Protein AF-A0A087N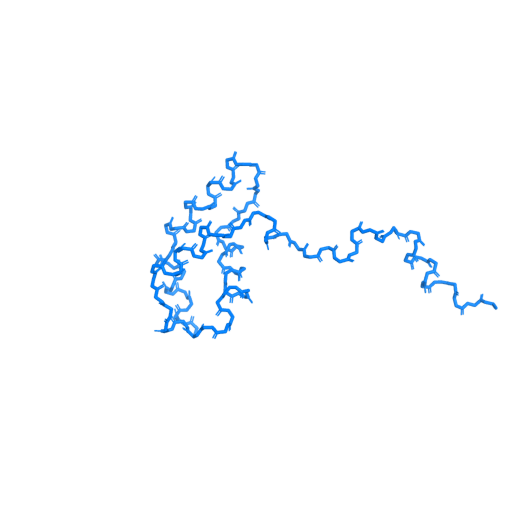4M7-F1 (afdb_monomer_lite)

Sequence (91 aa):
MYLKQQLYYHVFPALQARAADLQTMGHKVTTAQLFEYCVESRWRNHPFDQLQMHQVVASIFATTAEDLQPVTIFSDVNEEEIRTLLYDDKT

pLDDT: mean 83.17, std 13.38, range [43.22, 97.0]

Foldseek 3Di:
DVLLVVLLVVCVVLLVVLCVVLVVVVANDDSVLLSVLCCVPVCVPPDSVRDDVVNSSVSSNVDDSVSSDDPPVCPVPDPVNVCCVVPVPDD

Structure (mmCIF, N/CA/C/O backbone):
data_AF-A0A087N4M7-F1
#
_entry.id   AF-A0A087N4M7-F1
#
loop_
_atom_site.group_PDB
_atom_site.id
_atom_site.type_symbol
_atom_site.label_atom_id
_atom_site.label_alt_id
_atom_site.label_comp_id
_atom_site.label_asym_id
_atom_site.label_entity_id
_atom_site.label_seq_id
_atom_site.pdbx_PDB_ins_code
_atom_site.Cartn_x
_atom_site.Cartn_y
_atom_site.Cartn_z
_atom_site.occupancy
_atom_site.B_iso_or_equiv
_atom_site.auth_seq_id
_atom_site.auth_comp_id
_atom_site.auth_asym_id
_atom_site.auth_atom_id
_atom_site.pdbx_PDB_model_num
ATOM 1 N N . MET A 1 1 ? 2.546 6.418 16.156 1.00 54.16 1 MET A N 1
ATOM 2 C CA . MET A 1 1 ? 2.954 7.055 14.879 1.00 54.16 1 MET A CA 1
ATOM 3 C C . MET A 1 1 ? 4.175 6.372 14.248 1.00 54.16 1 MET A C 1
ATOM 5 O O . MET A 1 1 ? 4.124 6.077 13.064 1.00 54.16 1 MET A O 1
ATOM 9 N N . TYR A 1 2 ? 5.212 6.032 15.030 1.00 66.00 2 TYR A N 1
ATOM 10 C CA . TYR A 1 2 ? 6.455 5.398 14.544 1.00 66.00 2 TYR A CA 1
ATOM 11 C C . TYR A 1 2 ? 6.263 4.026 13.860 1.00 66.00 2 TYR A C 1
ATOM 13 O O . TYR A 1 2 ? 6.894 3.741 12.848 1.0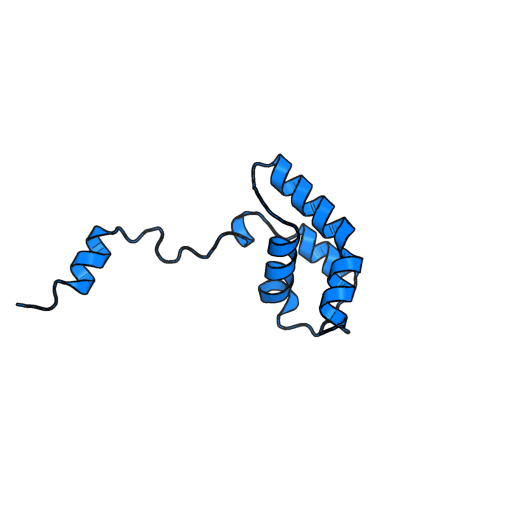0 66.00 2 TYR A O 1
ATOM 21 N N . LEU A 1 3 ? 5.333 3.204 14.360 1.00 80.56 3 LEU A N 1
ATOM 22 C CA . LEU A 1 3 ? 5.135 1.827 13.887 1.00 80.56 3 LEU A CA 1
ATOM 23 C C . LEU A 1 3 ? 4.658 1.741 12.422 1.00 80.56 3 LEU A C 1
ATOM 25 O O . LEU A 1 3 ? 5.136 0.901 11.669 1.00 80.56 3 LEU A O 1
ATOM 29 N N . LYS A 1 4 ? 3.778 2.656 11.982 1.00 84.12 4 LYS A N 1
ATOM 30 C CA . LYS A 1 4 ? 3.297 2.718 10.585 1.00 84.12 4 LYS A CA 1
ATOM 31 C C . LYS A 1 4 ? 4.433 3.071 9.619 1.00 84.12 4 LYS A C 1
ATOM 33 O O . LYS A 1 4 ? 4.530 2.483 8.549 1.00 84.12 4 LYS A O 1
ATOM 38 N N . GLN A 1 5 ? 5.302 4.005 10.009 1.00 87.06 5 GLN A N 1
ATOM 39 C CA . GLN A 1 5 ? 6.473 4.380 9.211 1.00 87.06 5 GLN A CA 1
ATOM 40 C C . GLN A 1 5 ? 7.489 3.238 9.141 1.00 87.06 5 GLN A C 1
ATOM 42 O O . GLN A 1 5 ? 7.985 2.934 8.062 1.00 87.06 5 GLN A O 1
ATOM 47 N N . GLN A 1 6 ? 7.757 2.564 10.262 1.00 89.50 6 GLN A N 1
ATOM 48 C CA . GLN A 1 6 ? 8.638 1.394 10.282 1.00 89.50 6 GLN A CA 1
ATOM 49 C C . GLN A 1 6 ? 8.111 0.270 9.391 1.00 89.50 6 GLN A C 1
ATOM 51 O O . GLN A 1 6 ? 8.875 -0.281 8.601 1.00 89.50 6 GLN A O 1
ATOM 56 N N . LEU A 1 7 ? 6.809 -0.022 9.467 1.00 89.75 7 LEU A N 1
ATOM 57 C CA . LEU A 1 7 ? 6.179 -1.006 8.597 1.00 89.75 7 LEU A CA 1
ATOM 58 C C . LEU A 1 7 ? 6.325 -0.607 7.127 1.00 89.75 7 LEU A C 1
ATOM 60 O O . LEU A 1 7 ? 6.775 -1.429 6.338 1.00 89.75 7 LEU A O 1
ATOM 64 N N . TYR A 1 8 ? 6.030 0.652 6.779 1.00 92.50 8 TYR A N 1
ATOM 65 C CA . TYR A 1 8 ? 6.176 1.166 5.414 1.00 92.50 8 TYR A CA 1
ATOM 66 C C . TYR A 1 8 ? 7.575 0.916 4.849 1.00 92.50 8 TYR A C 1
ATOM 68 O O . TYR A 1 8 ? 7.697 0.365 3.760 1.00 92.50 8 TYR A O 1
ATOM 76 N N . TYR A 1 9 ? 8.628 1.263 5.595 1.00 93.56 9 TYR A N 1
ATOM 77 C CA . TYR A 1 9 ? 10.005 1.026 5.154 1.00 93.56 9 TYR A CA 1
ATOM 78 C C . TYR A 1 9 ? 10.340 -0.460 5.048 1.00 93.56 9 TYR A C 1
ATOM 80 O O . TYR A 1 9 ? 11.052 -0.862 4.131 1.00 93.56 9 TYR A O 1
ATOM 88 N N . HIS A 1 10 ? 9.814 -1.282 5.954 1.00 92.50 10 HIS A N 1
ATOM 89 C CA . HIS A 1 10 ? 10.065 -2.717 5.945 1.00 92.50 10 HIS A CA 1
ATOM 90 C C . HIS A 1 10 ? 9.415 -3.415 4.742 1.00 92.50 10 HIS A C 1
ATOM 92 O O . HIS A 1 10 ? 10.024 -4.293 4.135 1.00 92.50 10 HIS A O 1
ATOM 98 N N . VAL A 1 11 ? 8.205 -2.998 4.356 1.00 94.25 11 VAL A N 1
ATOM 99 C CA . VAL A 1 11 ? 7.485 -3.556 3.197 1.00 94.25 11 VAL A CA 1
ATOM 100 C C . VAL A 1 11 ? 7.715 -2.783 1.904 1.00 94.25 11 VAL A C 1
ATOM 102 O O . VAL A 1 11 ? 7.158 -3.145 0.868 1.00 94.25 11 VAL A O 1
ATOM 105 N N . PHE A 1 12 ? 8.544 -1.740 1.934 1.00 95.69 12 PHE A N 1
ATOM 106 C CA . PHE A 1 12 ? 8.826 -0.898 0.777 1.00 95.69 12 PHE A CA 1
ATOM 107 C C . PHE A 1 12 ? 9.250 -1.694 -0.469 1.00 95.69 12 PHE A C 1
ATOM 109 O O . PHE A 1 12 ? 8.701 -1.416 -1.536 1.00 95.69 12 PHE A O 1
ATOM 116 N N . PRO A 1 13 ? 10.104 -2.737 -0.375 1.00 96.06 13 PRO A N 1
ATOM 117 C CA . PRO A 1 13 ? 10.440 -3.559 -1.537 1.00 96.06 13 PRO A CA 1
ATOM 118 C C . PRO A 1 13 ? 9.223 -4.269 -2.152 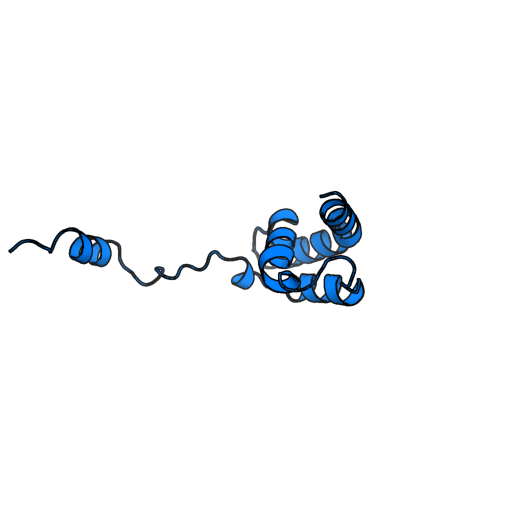1.00 96.06 13 PRO A C 1
ATOM 120 O O . PRO A 1 13 ? 9.092 -4.325 -3.372 1.00 96.06 13 PRO A O 1
ATOM 123 N N . ALA A 1 14 ? 8.301 -4.769 -1.321 1.00 95.69 14 ALA A N 1
ATOM 124 C CA . ALA A 1 14 ? 7.074 -5.415 -1.789 1.00 95.69 14 ALA A CA 1
ATOM 125 C C . ALA A 1 14 ? 6.114 -4.405 -2.438 1.00 95.69 14 ALA A C 1
ATOM 127 O O . ALA A 1 14 ? 5.526 -4.692 -3.479 1.00 95.69 14 ALA A O 1
ATOM 128 N N . LEU A 1 15 ? 6.000 -3.203 -1.862 1.00 96.19 15 LEU A N 1
ATOM 129 C CA . LEU A 1 15 ? 5.212 -2.110 -2.436 1.00 96.19 15 LEU A CA 1
ATOM 130 C C . LEU A 1 15 ? 5.764 -1.675 -3.798 1.00 96.19 15 LEU A C 1
ATOM 132 O O . LEU A 1 15 ? 4.986 -1.465 -4.724 1.00 96.19 15 LEU A O 1
ATOM 136 N N . GLN A 1 16 ? 7.087 -1.552 -3.933 1.00 97.00 16 GLN A N 1
ATOM 137 C CA . GLN A 1 16 ? 7.729 -1.203 -5.202 1.00 97.00 16 GLN A CA 1
ATOM 138 C C . GLN A 1 16 ? 7.505 -2.273 -6.267 1.00 97.00 16 GLN A C 1
ATOM 140 O O . GLN A 1 16 ? 7.133 -1.926 -7.385 1.00 97.00 16 GLN A O 1
ATOM 145 N N . ALA A 1 17 ? 7.686 -3.550 -5.918 1.00 96.25 17 ALA A N 1
ATOM 146 C CA . ALA A 1 17 ? 7.439 -4.659 -6.834 1.00 96.25 17 ALA A CA 1
ATOM 147 C C . ALA A 1 17 ? 5.986 -4.647 -7.327 1.00 96.25 17 ALA A C 1
ATOM 149 O O . ALA A 1 17 ? 5.742 -4.617 -8.530 1.00 96.25 17 ALA A O 1
ATOM 150 N N . ARG A 1 18 ? 5.018 -4.544 -6.408 1.00 95.81 18 ARG A N 1
ATOM 151 C CA . ARG A 1 18 ? 3.603 -4.518 -6.788 1.00 95.81 18 ARG A CA 1
ATOM 152 C C . ARG A 1 18 ? 3.229 -3.281 -7.604 1.00 95.81 18 ARG A C 1
ATOM 154 O O . ARG A 1 18 ? 2.468 -3.392 -8.560 1.00 95.81 18 ARG A O 1
ATOM 161 N N . ALA A 1 19 ? 3.753 -2.109 -7.252 1.00 95.12 19 ALA A N 1
ATOM 162 C CA . ALA A 1 19 ? 3.518 -0.892 -8.023 1.00 95.12 19 ALA A CA 1
ATOM 163 C C . ALA A 1 19 ? 4.089 -1.009 -9.444 1.00 95.12 19 ALA A C 1
ATOM 165 O O . ALA A 1 19 ? 3.421 -0.609 -10.394 1.00 95.12 19 ALA A O 1
ATOM 166 N N . ALA A 1 20 ? 5.283 -1.589 -9.600 1.00 95.19 20 ALA A N 1
ATOM 167 C CA . ALA A 1 20 ? 5.876 -1.850 -10.906 1.00 95.19 20 ALA A CA 1
ATOM 168 C C . ALA A 1 20 ? 5.014 -2.820 -11.729 1.00 95.19 20 ALA A C 1
ATOM 170 O O . ALA A 1 20 ? 4.718 -2.523 -12.884 1.00 95.19 20 ALA A O 1
ATOM 171 N N . ASP A 1 21 ? 4.526 -3.909 -11.129 1.00 94.75 21 ASP A N 1
ATOM 172 C CA . ASP A 1 21 ? 3.628 -4.856 -11.802 1.00 94.75 21 ASP A CA 1
ATOM 173 C C . ASP A 1 21 ? 2.372 -4.150 -12.334 1.00 94.75 21 ASP A C 1
ATOM 175 O O . ASP A 1 21 ? 2.043 -4.251 -13.515 1.00 94.75 21 ASP A O 1
ATOM 179 N N . LEU A 1 22 ? 1.699 -3.362 -11.491 1.00 93.00 22 LEU A N 1
ATOM 180 C CA . LEU A 1 22 ? 0.503 -2.614 -11.893 1.00 93.00 22 LEU A CA 1
ATOM 181 C C . LEU A 1 22 ? 0.812 -1.577 -12.985 1.00 93.00 22 LEU A C 1
ATOM 183 O O . LEU A 1 22 ? 0.007 -1.388 -13.899 1.00 93.00 22 LEU A O 1
ATOM 187 N N . GLN A 1 23 ? 1.991 -0.953 -12.948 1.00 92.94 23 GLN A N 1
ATOM 188 C CA . GLN A 1 23 ? 2.446 -0.040 -14.001 1.00 92.94 23 GLN A CA 1
ATOM 189 C C . GLN A 1 23 ? 2.672 -0.755 -15.334 1.00 92.94 23 GLN A C 1
ATOM 191 O O . GLN A 1 23 ? 2.300 -0.205 -16.371 1.00 92.94 23 GLN A O 1
ATOM 196 N N . THR A 1 24 ? 3.204 -1.982 -15.334 1.00 93.19 24 THR A N 1
ATOM 197 C CA . THR A 1 24 ? 3.335 -2.777 -16.572 1.00 93.19 24 THR A CA 1
ATOM 198 C C . THR A 1 24 ? 1.985 -3.145 -17.188 1.00 93.19 24 THR A C 1
ATOM 200 O O . THR A 1 24 ? 1.890 -3.297 -18.402 1.00 93.19 24 THR A O 1
ATOM 203 N N . MET A 1 25 ? 0.927 -3.205 -16.374 1.00 91.00 25 MET A N 1
ATOM 204 C CA . MET A 1 25 ? -0.459 -3.405 -16.815 1.00 91.00 25 MET A CA 1
ATOM 205 C C . MET A 1 25 ? -1.145 -2.096 -17.254 1.00 91.00 25 MET A C 1
ATOM 207 O O . MET A 1 25 ? -2.293 -2.116 -17.684 1.00 91.00 25 MET A O 1
ATOM 211 N N . GLY A 1 26 ? -0.452 -0.953 -17.169 1.00 90.19 26 GLY A N 1
ATOM 212 C CA . GLY A 1 26 ? -0.957 0.359 -17.585 1.00 90.19 26 GLY A CA 1
ATOM 213 C C . GLY A 1 26 ? -1.559 1.209 -16.462 1.00 90.19 26 GLY A C 1
ATOM 214 O O . GLY A 1 26 ? -2.050 2.309 -16.728 1.00 90.19 26 GLY A O 1
ATOM 215 N N . HIS A 1 27 ? -1.499 0.765 -15.204 1.00 90.50 27 HIS A N 1
ATOM 216 C CA . HIS A 1 27 ? -2.050 1.506 -14.070 1.00 90.50 27 HIS A CA 1
ATOM 217 C C . HIS A 1 27 ? -0.992 2.385 -13.395 1.00 90.50 27 HIS A C 1
ATOM 219 O O . HIS A 1 27 ? 0.041 1.916 -12.918 1.00 90.50 27 HIS A O 1
ATOM 225 N N . LYS A 1 28 ? -1.266 3.688 -13.291 1.00 88.75 28 LYS A N 1
ATOM 226 C CA . LYS A 1 28 ? -0.392 4.635 -12.583 1.00 88.75 28 LYS A CA 1
ATOM 227 C C . LYS A 1 28 ? -0.666 4.592 -11.082 1.00 88.75 28 LYS A C 1
ATOM 229 O O . LYS A 1 28 ? -1.420 5.409 -10.564 1.00 88.75 28 LYS A O 1
ATOM 234 N N . VAL A 1 29 ? -0.041 3.638 -10.402 1.00 89.81 29 VAL A N 1
ATOM 235 C CA . VAL A 1 29 ? -0.147 3.462 -8.949 1.00 89.81 29 VAL A CA 1
ATOM 236 C C . VAL A 1 29 ? 1.176 3.814 -8.274 1.00 89.81 29 VAL A C 1
ATOM 238 O O . VAL A 1 29 ? 2.250 3.405 -8.725 1.00 89.81 29 VAL A O 1
ATOM 241 N N . THR A 1 30 ? 1.097 4.569 -7.179 1.00 92.56 30 THR A N 1
ATOM 242 C CA . THR A 1 30 ? 2.243 4.878 -6.313 1.00 92.56 30 THR A CA 1
ATOM 243 C C . THR A 1 30 ? 2.307 3.929 -5.116 1.00 92.56 30 THR A C 1
ATOM 245 O O . THR A 1 30 ? 1.288 3.424 -4.644 1.00 92.56 30 THR A O 1
ATOM 248 N N . THR A 1 31 ? 3.504 3.722 -4.562 1.00 94.38 31 THR A N 1
ATOM 249 C CA . THR A 1 31 ? 3.685 2.914 -3.341 1.00 94.38 31 THR A CA 1
ATOM 250 C C . THR A 1 31 ? 2.920 3.484 -2.146 1.00 94.38 31 THR A C 1
ATOM 252 O O . THR A 1 31 ? 2.457 2.724 -1.299 1.00 94.38 31 THR A O 1
ATOM 255 N N . ALA A 1 32 ? 2.767 4.812 -2.086 1.00 91.62 32 ALA A N 1
ATOM 256 C CA . ALA A 1 32 ? 2.007 5.497 -1.048 1.00 91.62 32 ALA A CA 1
ATOM 257 C C . ALA A 1 32 ? 0.512 5.156 -1.124 1.00 91.62 32 ALA A C 1
ATOM 259 O O . ALA A 1 32 ? -0.046 4.731 -0.119 1.00 91.62 32 ALA A O 1
ATOM 260 N N . GLN A 1 33 ? -0.096 5.243 -2.314 1.00 90.94 33 GLN A N 1
ATOM 261 C CA . GLN A 1 33 ? -1.504 4.875 -2.530 1.00 90.94 33 GLN A CA 1
ATOM 262 C C . GLN A 1 33 ? -1.772 3.406 -2.187 1.00 90.94 33 GLN A C 1
ATOM 264 O O . GLN A 1 33 ? -2.733 3.098 -1.489 1.00 90.94 33 GLN A O 1
ATOM 269 N N . LEU A 1 34 ? -0.893 2.502 -2.631 1.00 93.06 34 LEU A N 1
ATOM 270 C CA . LEU A 1 34 ? -0.975 1.071 -2.318 1.00 93.06 34 LEU A CA 1
ATOM 271 C C . LEU A 1 34 ? -0.958 0.820 -0.808 1.00 93.06 34 LEU A C 1
ATOM 273 O O . LEU A 1 34 ? -1.782 0.073 -0.281 1.00 93.06 34 LEU A O 1
ATOM 277 N N . PHE A 1 35 ? -0.015 1.449 -0.108 1.00 93.81 35 PHE A N 1
ATOM 278 C CA . PHE A 1 35 ? 0.124 1.282 1.331 1.00 93.81 35 PHE A CA 1
ATOM 279 C C . PHE A 1 35 ? -1.041 1.895 2.105 1.00 93.81 35 PHE A C 1
ATOM 281 O O . PHE A 1 35 ? -1.525 1.290 3.059 1.00 93.81 35 PHE A O 1
ATOM 288 N N . GLU A 1 36 ? -1.494 3.080 1.705 1.00 92.06 36 GLU A N 1
ATOM 289 C CA . GLU A 1 36 ? -2.635 3.759 2.313 1.00 92.06 36 GLU A CA 1
ATOM 290 C C . GLU A 1 36 ? -3.902 2.914 2.188 1.00 92.06 36 GLU A C 1
ATOM 292 O O . GLU A 1 36 ? -4.513 2.601 3.208 1.00 92.06 36 GLU A O 1
ATOM 297 N N . TYR A 1 37 ? -4.197 2.399 0.992 1.00 91.62 37 TYR A N 1
ATOM 298 C CA . TYR A 1 37 ? -5.303 1.466 0.787 1.00 91.62 37 TYR A CA 1
ATOM 299 C C . TYR A 1 37 ? -5.186 0.214 1.667 1.00 91.62 37 TYR A C 1
ATOM 301 O O . TYR A 1 37 ? -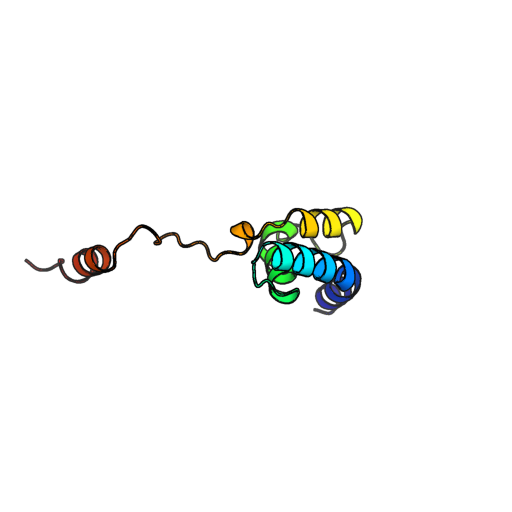6.151 -0.185 2.325 1.00 91.62 37 TYR A O 1
ATOM 309 N N . CYS A 1 38 ? -4.003 -0.408 1.725 1.00 91.31 38 CYS A N 1
ATOM 310 C CA . CYS A 1 38 ? -3.799 -1.591 2.561 1.00 91.31 38 CYS A CA 1
ATOM 311 C C . CYS A 1 38 ? -4.075 -1.286 4.039 1.00 91.31 38 CYS A C 1
ATOM 313 O O . CYS A 1 38 ? -4.731 -2.074 4.714 1.00 91.31 38 CYS A O 1
ATOM 315 N N . VAL A 1 39 ? -3.634 -0.129 4.532 1.00 90.88 39 VAL A N 1
ATOM 316 C CA . VAL A 1 39 ? -3.859 0.307 5.915 1.00 90.88 39 VAL A CA 1
ATOM 317 C C . VAL A 1 39 ? -5.338 0.594 6.192 1.00 90.88 39 VAL A C 1
ATOM 319 O O . VAL A 1 39 ? -5.850 0.190 7.235 1.00 90.88 39 VAL A O 1
ATOM 322 N N . GLU A 1 40 ? -6.022 1.286 5.286 1.00 88.81 40 GLU A N 1
ATOM 323 C CA . GLU A 1 40 ? -7.393 1.771 5.495 1.00 88.81 40 GLU A CA 1
ATOM 324 C C . GLU A 1 40 ? -8.472 0.720 5.240 1.00 88.81 40 GLU A C 1
ATOM 326 O O . GLU A 1 40 ? -9.546 0.771 5.848 1.00 88.81 40 GLU A O 1
ATOM 331 N N . SER A 1 41 ? -8.187 -0.233 4.355 1.00 86.19 41 SER A N 1
ATOM 332 C CA . SER A 1 41 ? -9.118 -1.276 3.941 1.00 86.19 41 SER A CA 1
ATOM 333 C C . SER A 1 41 ? -8.714 -2.631 4.519 1.00 86.19 41 SER A C 1
ATOM 335 O O . SER A 1 41 ? -9.391 -3.172 5.395 1.00 86.19 41 SER A O 1
ATOM 337 N N . ARG A 1 42 ? -7.566 -3.172 4.095 1.00 86.50 42 ARG A N 1
ATOM 338 C CA . ARG A 1 42 ? -7.173 -4.564 4.382 1.00 86.50 42 ARG A CA 1
ATOM 339 C C . ARG A 1 42 ? -6.727 -4.782 5.831 1.00 86.50 42 ARG A C 1
ATOM 341 O O . ARG A 1 42 ? -6.987 -5.842 6.394 1.00 86.50 42 ARG A O 1
ATOM 348 N N . TRP A 1 43 ? -6.062 -3.805 6.442 1.00 89.75 43 TRP A N 1
ATOM 349 C CA . TRP A 1 43 ? -5.486 -3.912 7.790 1.00 89.75 43 TRP A CA 1
ATOM 350 C C . TRP A 1 43 ? -6.247 -3.103 8.838 1.00 89.75 43 TRP A C 1
ATOM 352 O O . TRP A 1 43 ? -5.829 -3.052 9.989 1.00 89.75 43 TRP A O 1
ATOM 362 N N . ARG A 1 44 ? -7.389 -2.511 8.472 1.00 85.25 44 ARG A N 1
ATOM 363 C CA . ARG A 1 44 ? -8.177 -1.622 9.338 1.00 85.25 44 ARG A CA 1
ATOM 364 C C . ARG A 1 44 ? -8.486 -2.214 10.714 1.00 85.25 44 ARG A C 1
ATOM 366 O O . ARG A 1 44 ? -8.440 -1.508 11.716 1.00 85.25 44 ARG A O 1
ATOM 373 N N . ASN A 1 45 ? -8.808 -3.506 10.745 1.00 85.00 45 ASN A N 1
ATOM 374 C CA . ASN A 1 45 ? -9.220 -4.218 11.956 1.00 85.00 45 ASN A CA 1
ATOM 375 C C . ASN A 1 45 ? -8.068 -4.979 12.630 1.00 85.00 45 ASN A C 1
ATOM 377 O O . ASN A 1 45 ? -8.297 -5.679 13.615 1.00 85.00 45 ASN A O 1
ATOM 381 N N . HIS A 1 46 ? -6.847 -4.868 12.104 1.00 82.38 46 HIS A N 1
ATOM 382 C CA . HIS A 1 46 ? -5.690 -5.593 12.605 1.00 82.38 46 HIS A CA 1
ATOM 383 C C . HIS A 1 46 ? -4.682 -4.616 13.206 1.00 82.38 46 HIS A C 1
ATOM 385 O O . HIS A 1 46 ? -4.173 -3.739 12.504 1.00 82.38 46 HIS A O 1
ATOM 391 N N . PRO A 1 47 ? -4.361 -4.751 14.499 1.00 80.44 47 PRO A N 1
ATOM 392 C CA . PRO A 1 47 ? -3.354 -3.904 15.104 1.00 80.44 47 PRO A CA 1
ATOM 393 C C . PRO A 1 47 ? -1.978 -4.281 14.516 1.00 80.44 47 PRO A C 1
ATOM 395 O O . PRO A 1 47 ? -1.668 -5.454 14.293 1.00 80.44 47 PRO A O 1
ATOM 398 N N . PHE A 1 48 ? -1.175 -3.269 14.171 1.00 78.81 48 PHE A N 1
ATOM 399 C CA . PHE A 1 48 ? 0.053 -3.433 13.375 1.00 78.81 48 PHE A CA 1
ATOM 400 C C . PHE A 1 48 ? 1.108 -4.350 14.017 1.00 78.81 48 PHE A C 1
ATOM 402 O O . PHE A 1 48 ? 1.948 -4.906 13.318 1.00 78.81 48 PHE A O 1
ATOM 409 N N . ASP A 1 49 ? 1.069 -4.499 15.334 1.00 77.44 49 ASP A N 1
ATOM 410 C CA . ASP A 1 49 ? 1.903 -5.375 16.161 1.00 77.44 49 ASP A CA 1
ATOM 411 C C . ASP A 1 49 ? 1.528 -6.862 16.058 1.00 77.44 49 ASP A C 1
ATOM 413 O O . ASP A 1 49 ? 2.347 -7.721 16.379 1.00 77.44 49 ASP A O 1
ATOM 417 N N . GLN A 1 50 ? 0.325 -7.181 15.578 1.00 82.81 50 GLN A N 1
ATOM 418 C CA . GLN A 1 50 ? -0.142 -8.559 15.380 1.00 82.81 50 GLN A CA 1
ATOM 419 C C . GLN A 1 50 ? -0.108 -8.996 13.911 1.00 82.81 50 GLN A C 1
ATOM 421 O O . GLN A 1 50 ? -0.330 -10.170 13.606 1.00 82.81 50 GLN A O 1
ATOM 426 N N . LEU A 1 51 ? 0.182 -8.069 12.994 1.00 84.06 51 LEU A N 1
ATOM 427 C CA . LEU A 1 51 ? 0.298 -8.362 11.573 1.00 84.06 51 LEU A CA 1
ATOM 428 C C . LEU A 1 51 ? 1.547 -9.200 11.297 1.00 84.06 51 LEU A C 1
ATOM 430 O O . LEU A 1 51 ? 2.683 -8.751 11.455 1.00 84.06 51 LEU A O 1
ATOM 434 N N . GLN A 1 52 ? 1.334 -10.423 10.822 1.00 89.44 52 GLN A N 1
ATOM 435 C CA . GLN A 1 52 ? 2.429 -11.277 10.384 1.00 89.44 52 GLN A CA 1
ATOM 436 C C . GLN A 1 52 ? 2.967 -10.784 9.041 1.00 89.44 52 GLN A C 1
ATOM 438 O O . GLN A 1 52 ? 2.207 -10.595 8.092 1.00 89.44 52 GLN A O 1
ATOM 443 N N . MET A 1 53 ? 4.288 -10.634 8.921 1.00 89.94 53 MET A N 1
ATOM 444 C CA . MET A 1 53 ? 4.893 -10.000 7.743 1.00 89.94 53 MET A CA 1
ATOM 445 C C . MET A 1 53 ? 4.546 -10.700 6.421 1.00 89.94 53 MET A C 1
ATOM 447 O O . MET A 1 53 ? 4.301 -10.047 5.411 1.00 89.94 53 MET A O 1
ATOM 451 N N . HIS A 1 54 ? 4.449 -12.031 6.424 1.00 91.12 54 HIS A N 1
ATOM 452 C CA . HIS A 1 54 ? 4.044 -12.785 5.237 1.00 91.12 54 HIS A CA 1
ATOM 453 C C . HIS A 1 54 ? 2.597 -12.476 4.808 1.00 91.12 54 HIS A C 1
ATOM 455 O O . HIS A 1 54 ? 2.321 -12.418 3.614 1.00 91.12 54 HIS A O 1
ATOM 461 N N . GLN A 1 55 ? 1.685 -12.223 5.756 1.00 90.44 55 GLN A N 1
ATOM 462 C CA . GLN A 1 55 ? 0.300 -11.825 5.468 1.00 90.44 55 GLN A CA 1
ATOM 463 C C . GLN A 1 55 ? 0.243 -10.399 4.925 1.00 90.44 55 GLN A C 1
ATOM 465 O O . GLN A 1 55 ? -0.494 -10.128 3.980 1.00 90.44 55 GLN A O 1
ATOM 470 N N . VAL A 1 56 ? 1.060 -9.503 5.483 1.00 92.12 56 VAL A N 1
ATOM 471 C CA . VAL A 1 56 ? 1.203 -8.121 5.009 1.00 92.12 56 VAL A CA 1
ATOM 472 C C . VAL A 1 56 ? 1.663 -8.114 3.552 1.00 92.12 56 VAL A C 1
ATOM 474 O O . VAL A 1 56 ? 0.994 -7.534 2.700 1.00 92.12 56 VAL A O 1
ATOM 477 N N . VAL A 1 57 ? 2.739 -8.835 3.232 1.00 93.44 57 VAL A N 1
ATOM 478 C CA . VAL A 1 57 ? 3.235 -8.956 1.853 1.00 93.44 57 VAL A CA 1
ATOM 479 C C . VAL A 1 57 ? 2.183 -9.595 0.945 1.00 93.44 57 VAL A C 1
ATOM 481 O O . VAL A 1 57 ? 1.881 -9.037 -0.107 1.00 93.44 57 VAL A O 1
ATOM 484 N N . ALA A 1 58 ? 1.557 -10.700 1.358 1.00 93.50 58 ALA A N 1
ATOM 485 C CA . ALA A 1 58 ? 0.503 -11.340 0.571 1.00 93.50 58 ALA A CA 1
ATOM 486 C C . ALA A 1 58 ? -0.663 -10.380 0.270 1.00 93.50 58 ALA A C 1
ATOM 488 O O . ALA A 1 58 ? -1.148 -10.335 -0.857 1.00 93.50 58 ALA A O 1
ATOM 489 N N . SER A 1 59 ? -1.077 -9.566 1.244 1.00 92.88 59 SER A N 1
ATOM 490 C CA . SER A 1 59 ? -2.155 -8.587 1.063 1.00 92.88 59 SER A CA 1
ATOM 491 C C . SER A 1 59 ? -1.790 -7.444 0.108 1.00 92.88 59 SER A C 1
ATOM 493 O O . SER A 1 59 ? -2.644 -7.003 -0.663 1.00 92.88 59 SER A O 1
ATOM 495 N N . ILE A 1 60 ? -0.520 -7.020 0.081 1.00 95.19 60 ILE A N 1
ATOM 496 C CA . ILE A 1 60 ? -0.019 -6.047 -0.902 1.00 95.19 60 ILE A CA 1
ATOM 497 C C . ILE A 1 60 ? -0.169 -6.628 -2.311 1.00 95.19 60 ILE A C 1
ATOM 499 O O . ILE A 1 60 ? -0.747 -5.985 -3.182 1.00 95.19 60 ILE A O 1
ATOM 503 N N . PHE A 1 61 ? 0.277 -7.867 -2.528 1.00 94.94 61 PHE A N 1
ATOM 504 C CA . PHE A 1 61 ? 0.171 -8.523 -3.836 1.00 94.94 61 PHE A CA 1
ATOM 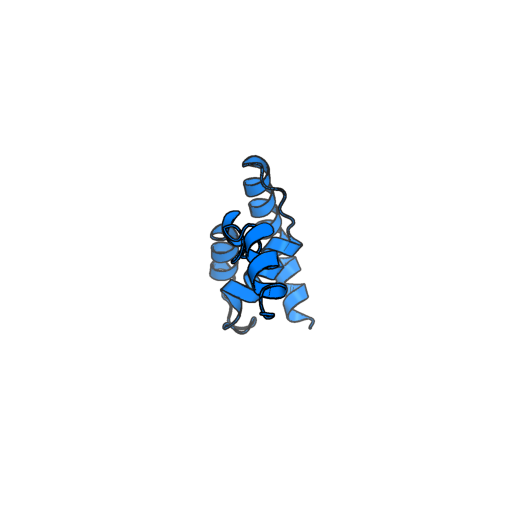505 C C . PHE A 1 61 ? -1.263 -8.899 -4.229 1.00 94.94 61 PHE A C 1
ATOM 507 O O . PHE A 1 61 ? -1.563 -8.977 -5.418 1.00 94.94 61 PHE A O 1
ATOM 514 N N . ALA A 1 62 ? -2.159 -9.078 -3.258 1.00 93.88 62 ALA A N 1
ATOM 515 C CA . ALA A 1 62 ? -3.583 -9.282 -3.509 1.00 93.88 62 ALA A CA 1
ATOM 516 C C . ALA A 1 62 ? -4.315 -7.996 -3.934 1.00 93.88 62 ALA A C 1
ATOM 518 O O . ALA A 1 62 ? -5.405 -8.088 -4.489 1.00 93.88 62 ALA A O 1
ATOM 519 N N . THR A 1 63 ? -3.740 -6.813 -3.684 1.00 92.94 63 THR A N 1
ATOM 520 C CA . THR A 1 63 ? -4.347 -5.530 -4.072 1.00 92.94 63 THR A CA 1
ATOM 521 C C . THR A 1 63 ? -4.308 -5.365 -5.586 1.00 92.94 63 THR A C 1
ATOM 523 O O . THR A 1 63 ? -3.236 -5.426 -6.199 1.00 92.94 63 THR A O 1
ATOM 526 N N . THR A 1 64 ? -5.474 -5.166 -6.186 1.00 91.06 64 THR A N 1
ATOM 527 C CA . THR A 1 64 ? -5.664 -4.965 -7.629 1.00 91.06 64 THR A CA 1
ATOM 528 C C . THR A 1 64 ? -5.708 -3.480 -7.993 1.00 91.06 64 THR A C 1
ATOM 530 O O . THR A 1 64 ? -5.674 -2.614 -7.121 1.00 91.06 64 THR A O 1
ATOM 533 N N . ALA A 1 65 ? -5.739 -3.158 -9.287 1.00 87.81 65 ALA A N 1
ATOM 534 C CA . ALA A 1 65 ? -5.912 -1.772 -9.710 1.00 87.81 65 ALA A CA 1
ATOM 535 C C . ALA A 1 65 ? -7.348 -1.279 -9.482 1.00 87.81 65 ALA A C 1
ATOM 537 O O . ALA A 1 65 ? -7.537 -0.100 -9.180 1.00 87.81 65 ALA A O 1
ATOM 538 N N . GLU A 1 66 ? -8.339 -2.168 -9.593 1.00 86.94 66 GLU A N 1
ATOM 539 C CA . GLU A 1 66 ? -9.743 -1.865 -9.309 1.00 86.94 66 GLU A CA 1
ATOM 540 C C . GLU A 1 66 ? -9.949 -1.491 -7.839 1.00 86.94 66 GLU A C 1
ATOM 542 O O . GLU A 1 66 ? -10.641 -0.522 -7.544 1.00 86.94 66 GLU A O 1
ATOM 547 N N . ASP A 1 67 ? -9.278 -2.200 -6.926 1.00 87.19 67 ASP A N 1
ATOM 548 C CA . ASP A 1 67 ? -9.304 -1.917 -5.486 1.00 87.19 67 ASP A CA 1
ATOM 549 C C . ASP A 1 67 ? -8.870 -0.480 -5.145 1.00 87.19 67 ASP A C 1
ATOM 551 O O . ASP A 1 67 ? -9.311 0.090 -4.149 1.00 87.19 67 ASP A O 1
ATOM 555 N N . LEU A 1 68 ? -7.976 0.092 -5.955 1.00 85.50 68 LEU A N 1
ATOM 556 C CA . LEU A 1 68 ? -7.384 1.412 -5.742 1.00 85.50 68 LEU A CA 1
ATOM 557 C C . LEU A 1 68 ? -8.177 2.536 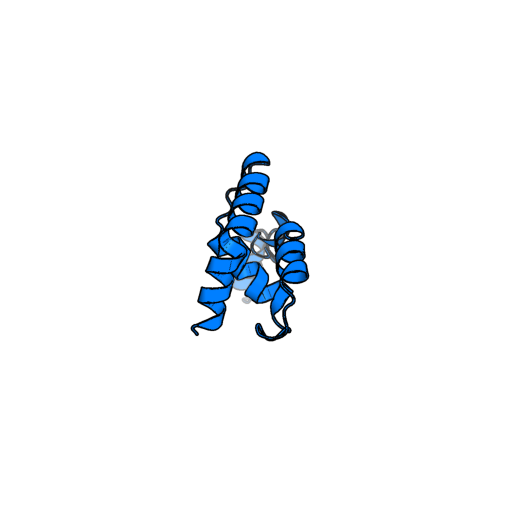-6.410 1.00 85.50 68 LEU A C 1
ATOM 559 O O . LEU A 1 68 ? -7.832 3.710 -6.241 1.00 85.50 68 LEU A O 1
ATOM 563 N N . GLN A 1 69 ? -9.207 2.204 -7.190 1.00 79.69 69 GLN A N 1
ATOM 564 C CA . GLN A 1 69 ? -10.061 3.220 -7.779 1.00 79.69 69 GLN A CA 1
ATOM 565 C C . GLN A 1 69 ? -10.979 3.808 -6.703 1.00 79.69 69 GLN A C 1
ATOM 567 O O . GLN A 1 69 ? -11.516 3.071 -5.873 1.00 79.69 69 GLN A O 1
ATOM 572 N N . PRO A 1 70 ? -11.182 5.137 -6.691 1.00 66.62 70 PRO A N 1
ATOM 573 C CA . PRO A 1 70 ? -12.189 5.730 -5.829 1.00 66.62 70 PRO A CA 1
ATOM 574 C C . PRO A 1 70 ? -13.538 5.095 -6.163 1.00 66.62 70 PRO A C 1
ATOM 576 O O . PRO A 1 70 ? -13.881 4.967 -7.337 1.00 66.62 70 PRO A O 1
ATOM 579 N N . VAL A 1 71 ? -14.295 4.694 -5.139 1.00 59.69 71 VAL A N 1
ATOM 580 C CA . VAL A 1 71 ? -15.633 4.128 -5.335 1.00 59.69 71 VAL A CA 1
ATOM 581 C C . VAL A 1 71 ? -16.504 5.208 -5.975 1.00 59.69 71 VAL A C 1
ATOM 583 O O . VAL A 1 71 ? -17.019 6.100 -5.302 1.00 59.69 71 VAL A O 1
ATOM 586 N N . THR A 1 72 ? -16.657 5.154 -7.293 1.00 55.34 72 THR A N 1
ATOM 587 C CA . THR A 1 72 ? -17.556 6.018 -8.050 1.00 55.34 72 THR A CA 1
ATOM 588 C C . THR A 1 72 ? -18.963 5.448 -7.930 1.00 55.34 72 THR A C 1
ATOM 590 O O . THR A 1 72 ? -19.533 4.920 -8.879 1.00 55.34 72 THR A O 1
ATOM 593 N N . ILE A 1 73 ? -19.548 5.589 -6.736 1.00 56.66 73 ILE A N 1
ATOM 594 C CA . ILE A 1 73 ? -20.951 5.228 -6.446 1.00 56.66 73 ILE A CA 1
ATOM 595 C C . ILE A 1 73 ? -21.947 6.001 -7.337 1.00 56.66 73 ILE A C 1
ATOM 597 O O . ILE A 1 73 ? -23.130 5.694 -7.357 1.00 56.66 73 ILE A O 1
ATOM 601 N N . PHE A 1 74 ? -21.456 6.998 -8.078 1.00 55.41 74 PHE A N 1
ATOM 602 C CA . PHE A 1 74 ? -22.210 7.853 -8.989 1.00 55.41 74 PHE A CA 1
ATOM 603 C C . PHE A 1 74 ? -21.693 7.796 -10.432 1.00 55.41 74 PHE A C 1
ATOM 605 O O . PHE A 1 74 ? -21.930 8.725 -11.194 1.00 55.41 74 PHE A O 1
ATOM 612 N N . SER A 1 75 ? -20.962 6.747 -10.824 1.00 56.25 75 SER A N 1
ATOM 613 C CA . SER A 1 75 ? -20.505 6.614 -12.219 1.00 56.25 75 SER A CA 1
ATOM 614 C C . SER A 1 75 ? -21.659 6.477 -13.221 1.00 56.25 75 SER A C 1
ATOM 616 O O . SER A 1 75 ? -21.500 6.893 -14.364 1.00 56.25 75 SER A O 1
ATOM 618 N N . ASP A 1 76 ? -22.817 5.985 -12.771 1.00 55.41 76 ASP A N 1
ATOM 619 C CA . ASP A 1 76 ? -24.037 5.871 -13.579 1.00 55.41 76 ASP A CA 1
ATOM 620 C C . ASP A 1 76 ? -24.971 7.086 -13.469 1.00 55.41 76 ASP A C 1
ATOM 622 O O . ASP A 1 76 ? -25.954 7.163 -14.203 1.00 55.41 76 ASP A O 1
ATOM 626 N N . VAL A 1 77 ? -24.696 8.041 -12.572 1.00 57.44 77 VAL A N 1
ATOM 627 C CA . VAL A 1 77 ? -25.577 9.202 -12.401 1.00 57.44 77 VAL A CA 1
ATOM 628 C C . VAL A 1 77 ? -25.126 10.307 -13.344 1.00 57.44 77 VAL A C 1
ATOM 630 O O . VAL A 1 77 ? -24.106 10.967 -13.132 1.00 57.44 77 VAL A O 1
ATOM 633 N N . ASN A 1 78 ? -25.906 10.500 -14.404 1.00 64.88 78 ASN A N 1
ATOM 634 C CA . ASN A 1 78 ? -25.680 11.557 -15.378 1.00 64.88 78 ASN A CA 1
ATOM 635 C C . ASN A 1 78 ? -25.837 12.937 -14.710 1.00 64.88 78 ASN A C 1
ATOM 637 O O . ASN A 1 78 ? -26.699 13.139 -13.853 1.00 64.88 78 ASN A O 1
ATOM 641 N N . GLU A 1 79 ? -25.039 13.920 -15.132 1.00 68.44 79 GLU A N 1
ATOM 642 C CA . GLU A 1 79 ? -25.081 15.287 -14.589 1.00 68.44 79 GLU A CA 1
ATOM 643 C C . GLU A 1 79 ? -26.481 15.919 -14.729 1.00 68.44 79 GLU A C 1
ATOM 645 O O . GLU A 1 79 ? -26.891 16.736 -13.903 1.00 68.44 79 GLU A O 1
ATOM 650 N N . GLU A 1 80 ? -27.249 15.498 -15.739 1.00 69.56 80 GLU A N 1
ATOM 651 C CA . GLU A 1 80 ? -28.645 15.901 -15.925 1.00 69.56 80 GLU A CA 1
ATOM 652 C C . GLU A 1 80 ? -29.580 15.372 -14.828 1.00 69.56 80 GLU A C 1
ATOM 654 O O . GLU A 1 80 ? -30.394 16.144 -14.329 1.00 69.56 80 GLU A O 1
ATOM 659 N N . GLU A 1 81 ? -29.432 14.120 -14.379 1.00 68.31 81 GLU A N 1
ATOM 660 C CA . GLU A 1 81 ? -30.257 13.565 -13.291 1.00 68.31 81 GLU A CA 1
ATOM 661 C C . GLU A 1 81 ? -29.981 14.273 -11.962 1.00 68.31 81 GLU A C 1
ATOM 663 O O . GLU A 1 81 ? -30.906 14.571 -11.205 1.00 68.31 81 GLU A O 1
ATOM 668 N N . ILE A 1 82 ? -28.715 14.618 -11.700 1.00 73.00 82 ILE A N 1
ATOM 669 C CA . ILE A 1 82 ? -28.326 15.403 -10.518 1.00 73.00 82 ILE A CA 1
ATOM 670 C C . ILE A 1 82 ? -29.002 16.775 -10.551 1.00 73.00 82 ILE A C 1
ATOM 672 O O . ILE A 1 82 ? -29.493 17.253 -9.528 1.00 73.00 82 ILE A O 1
ATOM 676 N N . ARG A 1 83 ? -29.057 17.417 -11.723 1.00 74.50 83 ARG A N 1
ATOM 677 C CA . ARG A 1 83 ? -29.720 18.718 -11.875 1.00 74.50 83 ARG A CA 1
ATOM 678 C C . ARG A 1 83 ? -31.228 18.609 -11.678 1.00 74.50 83 ARG A C 1
ATOM 680 O O . ARG A 1 83 ? -31.782 19.458 -10.987 1.00 74.50 83 ARG A O 1
ATOM 687 N N . THR A 1 84 ? -31.876 17.574 -12.203 1.00 77.25 84 THR A N 1
ATOM 688 C CA . THR A 1 84 ? -33.307 17.348 -11.958 1.00 77.25 84 THR A CA 1
ATOM 689 C C . THR A 1 84 ? -33.584 17.172 -10.463 1.00 77.25 84 THR A C 1
ATOM 691 O O . THR A 1 84 ? -34.431 17.861 -9.913 1.00 77.25 84 THR A O 1
ATOM 694 N N . LEU A 1 85 ? -32.809 16.353 -9.752 1.00 74.69 85 LEU A N 1
ATOM 695 C CA . LEU A 1 85 ? -33.025 16.126 -8.315 1.00 74.69 85 LEU A CA 1
ATOM 696 C C . LEU A 1 85 ? -32.747 17.357 -7.434 1.00 74.69 85 LEU A C 1
ATOM 698 O O . LEU A 1 85 ? -33.318 17.471 -6.352 1.00 74.69 85 LEU A O 1
ATOM 702 N N . LEU A 1 86 ? -31.863 18.263 -7.862 1.00 76.69 86 LEU A N 1
ATOM 703 C CA . LEU A 1 86 ? -31.494 19.454 -7.086 1.00 76.69 86 LEU A CA 1
ATOM 704 C C . LEU A 1 86 ? -32.366 20.679 -7.372 1.00 76.69 86 LEU A C 1
ATOM 706 O O . LEU A 1 86 ? -32.480 21.549 -6.507 1.00 76.69 86 LEU A O 1
ATOM 710 N N . TYR A 1 87 ? -32.937 20.782 -8.573 1.00 76.94 87 TYR A N 1
ATOM 711 C CA . TYR A 1 87 ? -33.648 21.984 -9.014 1.00 76.94 87 TYR A CA 1
ATOM 712 C C . TYR A 1 87 ? -35.142 21.769 -9.269 1.00 76.94 87 TYR A C 1
ATOM 714 O O . TYR A 1 87 ? -35.857 22.761 -9.403 1.00 76.94 87 TYR A O 1
ATOM 722 N N . ASP A 1 88 ? -35.626 20.526 -9.262 1.00 60.31 88 ASP A N 1
ATOM 723 C CA . ASP A 1 88 ? -37.032 20.189 -9.520 1.00 60.31 88 ASP A CA 1
ATOM 724 C C . ASP A 1 88 ? -37.831 19.939 -8.222 1.00 60.31 88 ASP A C 1
ATOM 726 O O . ASP A 1 88 ? -38.664 19.044 -8.145 1.00 60.31 88 ASP A O 1
ATOM 730 N N . ASP A 1 89 ? -37.589 20.750 -7.182 1.00 56.19 89 ASP A N 1
ATOM 731 C CA . ASP A 1 89 ? -38.439 20.821 -5.974 1.00 56.19 89 ASP A CA 1
ATOM 732 C C . ASP A 1 89 ? -39.217 22.144 -5.895 1.00 56.19 89 ASP A C 1
ATOM 734 O O . ASP A 1 89 ? -39.383 22.740 -4.829 1.00 56.19 89 ASP A O 1
ATOM 738 N N . LYS A 1 90 ? -39.660 22.653 -7.051 1.00 53.12 90 LYS A N 1
ATOM 739 C CA . LYS A 1 90 ? -40.689 23.697 -7.145 1.00 53.12 90 LYS A CA 1
ATOM 740 C C . LYS A 1 90 ? -41.488 23.542 -8.433 1.00 53.12 90 LYS A C 1
ATOM 742 O O . LYS A 1 90 ? -41.102 24.116 -9.444 1.00 53.12 90 LYS A O 1
ATOM 747 N N . THR A 1 91 ? -42.626 22.852 -8.383 1.00 43.22 91 THR A N 1
ATOM 748 C CA . THR A 1 91 ? -43.968 23.451 -8.566 1.00 43.22 91 THR A CA 1
ATOM 749 C C . THR A 1 91 ? -45.042 22.472 -8.104 1.00 43.22 91 THR A C 1
ATOM 751 O O . THR A 1 91 ? -44.962 21.288 -8.488 1.00 43.22 91 THR A O 1
#

Secondary structure (DSSP, 8-state):
-HHHHHHHHHHHHHHHHHHHHHHHTT----HHHHHHHIIIIISTTS-TTT--HHHHHHHHHH--TTTTS---TTTT--HHHHHHHHH----

Radius of gyration: 18.57 Å; chains: 1; bounding box: 54×36×34 Å